Protein AF-A0A8T4UFV9-F1 (afdb_monomer_lite)

Foldseek 3Di:
DDPVLVVVLVVLVVVLVVLVVVLVVLVVQLVVCVPPPPVSNVVSVVVNVVSVVVNVVCCVPVVVVSVVSCVVSVD

Radius of gyration: 16.78 Å; chains: 1; bounding box: 41×19×43 Å

Sequence (75 aa):
MTMNDKKALKLVEKAIWDWKALHEDFSVAMNHFKTINPEAYRVIVEMAEVESQLIEEADLKLGPLLEKLKRLVLR

Secondary structure (DSSP, 8-state):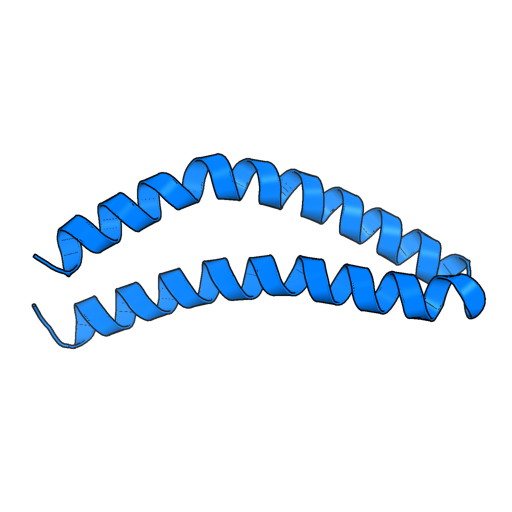
--HHHHHHHHHHHHHHHHHHHHHHHHHHHHHHHHHH-HHHHHHHHHHHHHHHHHHHHHHHHHHHHHHHHHHHH--

Structure (mmCIF, N/CA/C/O backbone):
data_AF-A0A8T4UFV9-F1
#
_entry.id   AF-A0A8T4UFV9-F1
#
loop_
_atom_site.group_PDB
_atom_site.id
_atom_site.type_symbol
_atom_site.label_atom_id
_atom_site.label_alt_id
_atom_site.label_comp_id
_atom_site.label_asym_id
_atom_site.label_entity_id
_atom_site.label_seq_id
_atom_site.pdbx_PDB_ins_code
_atom_site.Cartn_x
_atom_site.Cartn_y
_atom_site.Cartn_z
_atom_site.occupancy
_atom_site.B_iso_or_equiv
_atom_site.auth_seq_id
_atom_site.auth_comp_id
_atom_site.auth_asym_id
_atom_site.auth_atom_id
_atom_site.pdbx_PDB_model_num
ATOM 1 N N . MET A 1 1 ? -21.961 -7.515 20.940 1.00 62.84 1 MET A N 1
ATOM 2 C CA . MET A 1 1 ? -21.221 -7.434 19.662 1.00 62.84 1 MET A CA 1
ATOM 3 C C . MET A 1 1 ? -22.023 -8.100 18.551 1.00 62.84 1 MET A C 1
ATOM 5 O O . MET A 1 1 ? -22.307 -9.291 18.662 1.00 62.84 1 MET A O 1
ATOM 9 N N . THR A 1 2 ? -22.430 -7.355 17.520 1.00 78.56 2 THR A N 1
ATOM 10 C CA . THR A 1 2 ? -23.193 -7.934 16.400 1.00 78.56 2 THR A CA 1
ATOM 11 C C . THR A 1 2 ? -22.248 -8.613 15.399 1.00 78.56 2 THR A C 1
ATOM 13 O O . THR A 1 2 ? -21.066 -8.277 15.305 1.00 78.56 2 THR A O 1
ATOM 16 N N . MET A 1 3 ? -22.746 -9.591 14.634 1.00 78.62 3 MET A N 1
ATOM 17 C CA . MET A 1 3 ? -21.973 -10.225 13.552 1.00 78.62 3 MET A CA 1
ATOM 18 C C . MET A 1 3 ? -21.544 -9.201 12.479 1.00 78.62 3 MET A C 1
ATOM 20 O O . MET A 1 3 ? -20.497 -9.366 11.851 1.00 78.62 3 MET A O 1
ATOM 24 N N . ASN A 1 4 ? -22.308 -8.115 12.327 1.00 88.44 4 ASN A N 1
ATOM 25 C CA . ASN A 1 4 ? -22.037 -7.043 11.373 1.00 88.44 4 ASN A CA 1
ATOM 26 C C . ASN A 1 4 ? -20.846 -6.169 11.797 1.00 88.44 4 ASN A C 1
ATOM 28 O O . ASN A 1 4 ? -20.012 -5.859 10.949 1.00 88.44 4 ASN A O 1
ATOM 32 N N . ASP A 1 5 ? -20.696 -5.862 13.091 1.00 87.19 5 ASP A N 1
ATOM 33 C CA . ASP A 1 5 ? -19.581 -5.035 13.591 1.00 87.19 5 ASP A CA 1
ATOM 34 C C . ASP A 1 5 ? -18.228 -5.731 13.384 1.00 87.19 5 ASP A C 1
ATOM 36 O O . ASP A 1 5 ? -17.268 -5.131 12.901 1.00 87.19 5 ASP A O 1
ATOM 40 N N . LYS A 1 6 ? -18.162 -7.042 13.662 1.00 88.19 6 LYS A N 1
ATOM 41 C CA . LYS A 1 6 ? -16.963 -7.856 13.391 1.00 88.19 6 LYS A CA 1
ATOM 42 C C . LYS A 1 6 ? -16.623 -7.899 11.904 1.00 88.19 6 LYS A C 1
ATOM 44 O O . LYS A 1 6 ? -15.449 -7.877 11.541 1.00 88.19 6 LYS A O 1
ATOM 49 N N . LYS A 1 7 ? -17.640 -8.007 11.044 1.00 92.75 7 LYS A N 1
ATOM 50 C CA . LYS A 1 7 ? -17.450 -8.028 9.590 1.00 92.75 7 LYS A CA 1
ATOM 51 C C . LYS A 1 7 ? -16.900 -6.688 9.100 1.00 92.75 7 LYS A C 1
ATOM 53 O O . LYS A 1 7 ? -15.964 -6.689 8.309 1.00 92.75 7 LYS A O 1
ATOM 58 N N . ALA A 1 8 ? -17.430 -5.574 9.602 1.00 93.19 8 ALA A N 1
ATOM 59 C CA . ALA A 1 8 ? -16.935 -4.239 9.282 1.00 93.19 8 ALA A CA 1
ATOM 60 C C . ALA A 1 8 ? -15.480 -4.038 9.741 1.00 93.19 8 ALA A C 1
ATOM 62 O O . ALA A 1 8 ? -14.661 -3.578 8.950 1.00 93.19 8 ALA A O 1
ATOM 63 N N . LEU A 1 9 ? -15.129 -4.463 10.963 1.00 94.00 9 LEU A N 1
ATOM 64 C CA . LEU A 1 9 ? -13.747 -4.405 11.460 1.00 94.00 9 LEU A CA 1
ATOM 65 C C . LEU A 1 9 ? -12.779 -5.166 10.543 1.00 94.00 9 LEU A C 1
ATOM 67 O O . LEU A 1 9 ? -11.762 -4.610 10.137 1.00 94.00 9 LEU A O 1
ATOM 71 N N . LYS A 1 10 ? -13.132 -6.394 10.142 1.00 93.75 10 LYS A N 1
ATOM 72 C CA . LYS A 1 10 ? -12.307 -7.192 9.222 1.00 93.75 10 LYS A CA 1
ATOM 73 C C . LYS A 1 10 ? -12.109 -6.531 7.859 1.00 93.75 10 LYS A C 1
ATOM 75 O O . LYS A 1 10 ? -11.050 -6.691 7.266 1.00 93.75 10 LYS A O 1
ATOM 80 N N . LEU A 1 11 ? -13.111 -5.814 7.344 1.00 95.44 11 LEU A N 1
ATOM 81 C CA . LEU A 1 11 ? -12.974 -5.088 6.077 1.00 95.44 11 LEU A CA 1
ATOM 82 C C . LEU A 1 11 ? -11.961 -3.944 6.191 1.00 95.44 11 LEU A C 1
ATOM 84 O O . LEU A 1 11 ? -11.157 -3.762 5.282 1.00 95.44 11 LEU A O 1
ATOM 88 N N . VAL A 1 12 ? -11.960 -3.218 7.312 1.00 93.75 12 VAL A N 1
ATOM 89 C CA . VAL A 1 12 ? -10.979 -2.151 7.571 1.00 93.75 12 VAL A CA 1
ATOM 90 C C . VAL A 1 12 ? -9.572 -2.729 7.734 1.00 93.75 12 VAL A C 1
ATOM 92 O O . VAL A 1 12 ? -8.631 -2.221 7.132 1.00 93.75 12 VAL A O 1
ATOM 95 N N . GLU A 1 13 ? -9.427 -3.815 8.499 1.00 93.25 13 GLU A N 1
ATOM 96 C CA . GLU A 1 13 ? -8.146 -4.522 8.650 1.00 93.25 13 GLU A CA 1
ATOM 97 C C . GLU A 1 13 ? -7.607 -5.003 7.300 1.00 93.25 13 GLU A C 1
ATOM 99 O O . GLU A 1 13 ? -6.429 -4.805 7.005 1.00 93.25 13 GLU A O 1
ATOM 104 N N . LYS A 1 14 ? -8.478 -5.574 6.457 1.00 94.81 14 LYS A N 1
ATOM 105 C CA . LYS A 1 14 ? -8.114 -6.011 5.107 1.00 94.81 14 LYS A CA 1
ATOM 106 C C . LYS A 1 14 ? -7.649 -4.840 4.246 1.00 94.81 14 LYS A C 1
ATOM 108 O O . LYS A 1 14 ? -6.627 -4.970 3.596 1.00 94.81 14 LYS A O 1
ATOM 113 N N . ALA A 1 15 ? -8.352 -3.709 4.259 1.00 91.75 15 ALA A N 1
ATOM 114 C CA . ALA A 1 15 ? -7.976 -2.552 3.447 1.00 91.75 15 ALA A CA 1
ATOM 115 C C . ALA A 1 15 ? -6.577 -2.016 3.804 1.00 91.75 15 ALA A C 1
ATOM 117 O O . ALA A 1 15 ? -5.797 -1.697 2.912 1.00 91.75 15 ALA A O 1
ATOM 118 N N . ILE A 1 16 ? -6.237 -1.964 5.098 1.00 90.06 16 ILE A N 1
ATOM 119 C CA . ILE A 1 16 ? -4.892 -1.570 5.549 1.00 90.06 16 ILE A CA 1
ATOM 120 C C . ILE A 1 16 ? -3.852 -2.603 5.104 1.00 90.06 16 ILE A C 1
ATOM 122 O O . ILE A 1 16 ? -2.772 -2.234 4.655 1.00 90.06 16 ILE A O 1
ATOM 126 N N . TRP A 1 17 ? -4.165 -3.894 5.220 1.00 90.38 17 TRP A N 1
ATOM 127 C CA . TRP A 1 17 ? -3.246 -4.960 4.824 1.00 90.38 17 TRP A CA 1
ATOM 128 C C . TRP A 1 17 ? -3.014 -5.019 3.309 1.00 90.38 17 TRP A C 1
ATOM 130 O O . TRP A 1 17 ? -1.869 -5.113 2.883 1.00 90.38 17 TRP A O 1
ATOM 140 N N . ASP A 1 18 ? -4.071 -4.897 2.502 1.00 90.25 18 ASP A N 1
ATOM 141 C CA . ASP A 1 18 ? -3.987 -4.844 1.037 1.00 90.25 18 ASP A CA 1
ATOM 142 C C . ASP A 1 18 ? -3.090 -3.685 0.585 1.00 90.25 18 ASP A C 1
ATOM 144 O O . ASP A 1 18 ? -2.338 -3.814 -0.377 1.00 90.25 18 ASP A O 1
ATOM 148 N N . TRP A 1 19 ? -3.139 -2.556 1.296 1.00 87.12 19 TRP A N 1
ATOM 149 C CA . TRP A 1 19 ? -2.262 -1.435 0.996 1.00 87.12 19 TRP A CA 1
ATOM 150 C C . TRP A 1 19 ? -0.795 -1.743 1.325 1.00 87.12 19 TRP A C 1
ATOM 152 O O . TRP A 1 19 ? 0.078 -1.447 0.521 1.00 87.12 19 TRP A O 1
ATOM 162 N N . LYS A 1 20 ? -0.507 -2.428 2.438 1.00 85.50 20 LYS A N 1
ATOM 163 C CA . LYS A 1 20 ? 0.862 -2.895 2.734 1.00 85.50 20 LYS A CA 1
ATOM 164 C C . LYS A 1 20 ? 1.376 -3.892 1.696 1.00 85.50 20 LYS A C 1
ATOM 166 O O . LYS A 1 20 ? 2.548 -3.849 1.343 1.00 85.50 20 LYS A O 1
ATOM 171 N N . ALA A 1 21 ? 0.502 -4.759 1.188 1.00 90.50 21 ALA A N 1
ATOM 172 C CA . ALA A 1 21 ? 0.856 -5.716 0.144 1.00 90.50 21 ALA A CA 1
ATOM 173 C C . ALA A 1 21 ? 1.262 -5.025 -1.172 1.00 90.50 21 ALA A C 1
ATOM 175 O O . ALA A 1 21 ? 2.160 -5.506 -1.856 1.00 90.50 21 ALA A O 1
ATOM 176 N N . LEU A 1 22 ? 0.682 -3.860 -1.490 1.00 91.19 22 LEU A N 1
ATOM 177 C CA . LEU A 1 22 ? 1.063 -3.077 -2.673 1.00 91.19 22 LEU A CA 1
ATOM 178 C C . LEU A 1 22 ? 2.557 -2.702 -2.673 1.00 91.19 22 LEU A C 1
ATOM 180 O O . LEU A 1 22 ? 3.202 -2.742 -3.721 1.00 91.19 22 LEU A O 1
ATOM 184 N N . HIS A 1 23 ? 3.117 -2.377 -1.506 1.00 90.31 23 HIS A N 1
ATOM 185 C CA . HIS A 1 23 ? 4.541 -2.072 -1.358 1.00 90.31 23 HIS A CA 1
ATOM 186 C C . HIS A 1 23 ? 5.435 -3.275 -1.717 1.00 90.31 23 HIS A C 1
ATOM 188 O O . HIS A 1 23 ? 6.460 -3.147 -2.400 1.00 90.31 23 HIS A O 1
ATOM 194 N N . GLU A 1 24 ? 5.033 -4.472 -1.280 1.00 91.62 24 GLU A N 1
ATOM 195 C CA . GLU A 1 24 ? 5.722 -5.723 -1.611 1.00 91.62 24 GLU A CA 1
ATOM 196 C C . GLU A 1 24 ? 5.621 -6.023 -3.114 1.00 91.62 24 GLU A C 1
ATOM 1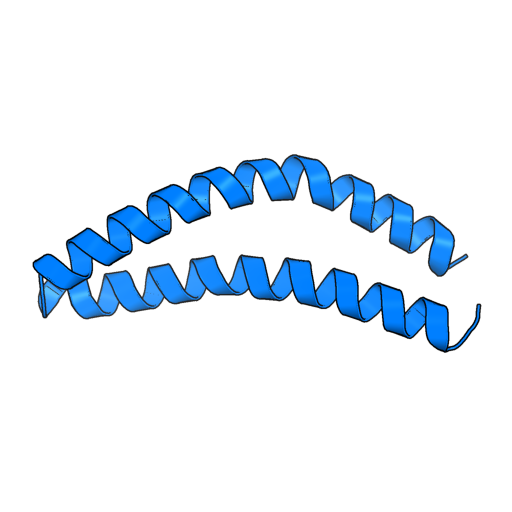98 O O . GLU A 1 24 ? 6.628 -6.364 -3.744 1.00 91.62 24 GLU A O 1
ATOM 203 N N . ASP A 1 25 ? 4.446 -5.812 -3.711 1.00 94.88 25 ASP A N 1
ATOM 204 C CA . ASP A 1 25 ? 4.216 -5.994 -5.147 1.00 94.88 25 ASP A CA 1
ATOM 205 C C . ASP A 1 25 ? 5.108 -5.067 -5.988 1.00 94.88 25 ASP A C 1
ATOM 207 O O . ASP A 1 25 ? 5.724 -5.512 -6.966 1.00 94.88 25 ASP A O 1
ATOM 211 N N . PHE A 1 26 ? 5.264 -3.798 -5.589 1.00 94.50 26 PHE A N 1
ATOM 212 C CA . PHE A 1 26 ? 6.207 -2.888 -6.244 1.00 94.50 26 PHE A CA 1
ATOM 213 C C . PHE A 1 26 ? 7.651 -3.361 -6.112 1.00 94.50 26 PHE A C 1
ATOM 215 O O . PHE A 1 26 ? 8.386 -3.350 -7.101 1.00 94.50 26 PHE A O 1
ATOM 222 N N . SER A 1 27 ? 8.053 -3.848 -4.939 1.00 93.62 27 SER A N 1
ATOM 223 C CA . SER A 1 27 ? 9.402 -4.385 -4.726 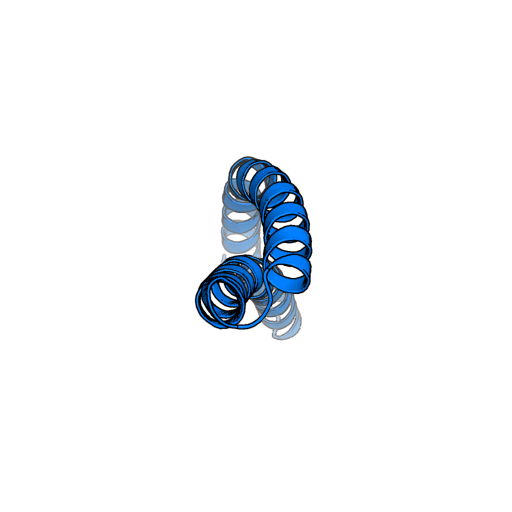1.00 93.62 27 SER A CA 1
ATOM 224 C C . SER A 1 27 ? 9.697 -5.583 -5.636 1.00 93.62 27 SER A C 1
ATOM 226 O O . SER A 1 27 ? 10.779 -5.678 -6.229 1.00 93.62 27 SER A O 1
ATOM 228 N N . VAL A 1 28 ? 8.730 -6.490 -5.802 1.00 95.69 28 VAL A N 1
ATOM 229 C CA . VAL A 1 28 ? 8.838 -7.632 -6.725 1.00 95.69 28 VAL A CA 1
ATOM 230 C C . VAL A 1 28 ? 8.948 -7.150 -8.173 1.00 95.69 28 VAL A C 1
ATOM 232 O O . VAL A 1 28 ? 9.854 -7.579 -8.897 1.00 95.69 28 VAL A O 1
ATOM 235 N N . ALA A 1 29 ? 8.077 -6.229 -8.592 1.00 96.06 29 ALA A N 1
ATOM 236 C CA . ALA A 1 29 ? 8.073 -5.690 -9.948 1.00 96.06 29 ALA A CA 1
ATOM 237 C C . ALA A 1 29 ? 9.382 -4.946 -10.272 1.00 96.06 29 ALA A C 1
ATOM 239 O O . ALA A 1 29 ? 9.981 -5.176 -11.325 1.00 96.06 29 ALA A O 1
ATOM 240 N N . MET A 1 30 ? 9.891 -4.131 -9.345 1.00 96.31 30 MET A N 1
ATOM 241 C CA . MET A 1 30 ? 11.183 -3.454 -9.473 1.00 96.31 30 MET A CA 1
ATOM 242 C C . MET A 1 30 ? 12.317 -4.450 -9.706 1.00 96.31 30 MET A C 1
ATOM 244 O O . MET A 1 30 ? 13.095 -4.282 -10.643 1.00 96.31 30 MET A O 1
ATOM 248 N N . ASN A 1 31 ? 12.406 -5.500 -8.885 1.00 96.12 31 ASN A N 1
ATOM 249 C CA . ASN A 1 31 ? 13.459 -6.509 -9.005 1.00 96.12 31 ASN A CA 1
ATOM 250 C C . ASN A 1 31 ? 13.406 -7.252 -10.343 1.00 96.12 31 ASN A C 1
ATOM 252 O O . ASN A 1 31 ? 14.453 -7.521 -10.934 1.00 96.12 31 ASN A O 1
ATOM 256 N N . HIS A 1 32 ? 12.202 -7.541 -10.840 1.00 96.81 32 HIS A N 1
ATOM 257 C CA . HIS A 1 32 ? 12.011 -8.155 -12.149 1.00 96.81 32 HIS A CA 1
ATOM 258 C C . HIS A 1 32 ? 12.479 -7.227 -13.280 1.00 96.81 32 HIS A C 1
ATOM 260 O O . HIS A 1 32 ? 13.348 -7.591 -14.075 1.00 96.81 32 HIS A O 1
ATOM 266 N N . PHE A 1 33 ? 11.955 -6.001 -13.338 1.00 97.56 33 PHE A N 1
ATOM 267 C CA . PHE A 1 33 ? 12.204 -5.107 -14.469 1.00 97.56 33 PHE A CA 1
ATOM 268 C C . PHE A 1 33 ? 13.583 -4.444 -14.453 1.00 97.56 33 PHE A C 1
ATOM 270 O O . PHE A 1 33 ? 14.062 -4.072 -15.524 1.00 97.56 33 PHE A O 1
ATOM 277 N N . LYS A 1 34 ? 14.268 -4.378 -13.301 1.00 95.56 34 LYS A N 1
ATOM 278 C CA . LYS A 1 34 ? 15.610 -3.777 -13.151 1.00 95.56 34 LYS A CA 1
ATOM 279 C C . LYS A 1 34 ? 16.623 -4.252 -14.195 1.00 95.56 34 LYS A C 1
ATOM 281 O O . LYS A 1 34 ? 17.484 -3.478 -14.600 1.00 95.56 34 LYS A O 1
ATOM 286 N N . THR A 1 35 ? 16.541 -5.515 -14.614 1.00 95.50 35 THR A N 1
ATOM 287 C CA . THR A 1 35 ? 17.467 -6.110 -15.598 1.00 95.50 35 THR A CA 1
ATOM 288 C C . THR A 1 35 ? 16.837 -6.361 -16.969 1.00 95.50 35 THR A C 1
ATOM 290 O O . THR A 1 35 ? 17.558 -6.640 -17.922 1.00 95.50 35 THR A O 1
ATOM 293 N N . ILE A 1 36 ? 15.509 -6.248 -17.080 1.00 97.00 36 ILE A N 1
ATOM 294 C CA . ILE A 1 36 ? 14.742 -6.636 -18.273 1.00 97.00 36 ILE A CA 1
ATOM 295 C C . ILE A 1 36 ? 14.320 -5.411 -19.082 1.00 97.00 36 ILE A C 1
ATOM 297 O O . ILE A 1 36 ? 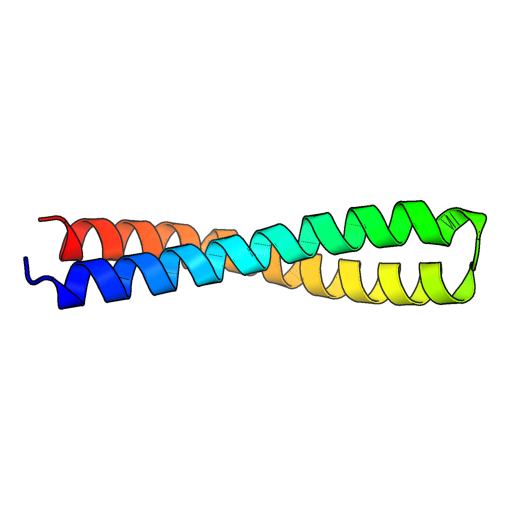14.456 -5.398 -20.302 1.00 97.00 36 ILE A O 1
ATOM 301 N N . ASN A 1 37 ? 13.791 -4.384 -18.414 1.00 97.69 37 ASN A N 1
ATOM 302 C CA . ASN A 1 37 ? 13.267 -3.189 -19.063 1.00 97.69 37 ASN A CA 1
ATOM 303 C C . ASN A 1 37 ? 13.531 -1.950 -18.184 1.00 97.69 37 ASN A C 1
ATOM 305 O O . ASN A 1 37 ? 12.781 -1.705 -17.235 1.00 97.69 37 ASN A O 1
ATOM 309 N N . PRO A 1 38 ? 14.568 -1.151 -18.507 1.00 95.75 38 PRO A N 1
ATOM 310 C CA . PRO A 1 38 ? 14.922 0.046 -17.746 1.00 95.75 38 PRO A CA 1
ATOM 311 C C . PRO A 1 38 ? 13.820 1.112 -17.696 1.00 95.75 38 PRO A C 1
ATOM 313 O O . PRO A 1 38 ? 13.710 1.825 -16.702 1.00 95.75 38 PRO A O 1
ATOM 316 N N . GLU A 1 39 ? 12.998 1.226 -18.742 1.00 97.50 39 GLU A N 1
ATOM 317 C CA . GLU A 1 39 ? 11.903 2.198 -18.783 1.00 97.50 39 GLU A CA 1
ATOM 318 C C . GLU A 1 39 ? 10.763 1.780 -17.852 1.00 97.50 39 GLU A C 1
ATOM 320 O O . GLU A 1 39 ? 10.314 2.584 -17.038 1.00 97.50 39 GLU A O 1
ATOM 325 N N . ALA A 1 40 ? 10.361 0.505 -17.902 1.00 97.06 40 ALA A N 1
ATOM 326 C CA . ALA A 1 40 ? 9.383 -0.042 -16.965 1.00 97.06 40 ALA A CA 1
ATOM 327 C C . ALA A 1 40 ? 9.892 0.044 -15.519 1.00 97.06 40 ALA A C 1
ATOM 329 O O . ALA A 1 40 ? 9.150 0.455 -14.633 1.00 97.06 40 ALA A O 1
ATOM 330 N N . TYR A 1 41 ? 11.170 -0.276 -15.283 1.00 97.81 41 TYR A N 1
ATOM 331 C CA . TYR A 1 41 ? 11.798 -0.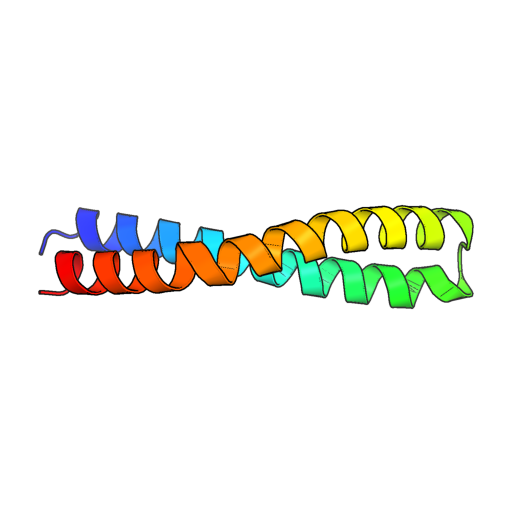122 -13.971 1.00 97.81 41 TYR A CA 1
ATOM 332 C C . TYR A 1 41 ? 11.698 1.319 -13.458 1.00 97.81 41 TYR A C 1
ATOM 334 O O . TYR A 1 41 ? 11.272 1.519 -12.325 1.00 97.81 41 TYR A O 1
ATOM 342 N N . ARG A 1 42 ? 12.0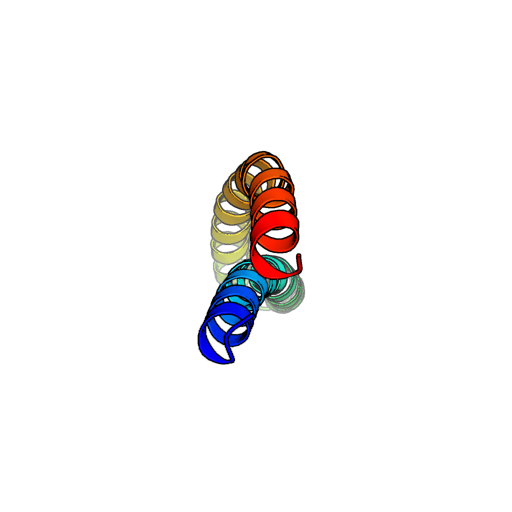25 2.317 -14.291 1.00 97.62 42 ARG A N 1
ATOM 343 C CA . ARG A 1 42 ? 11.916 3.735 -13.918 1.00 97.62 42 ARG A CA 1
ATOM 344 C C . ARG A 1 42 ? 10.486 4.112 -13.527 1.00 97.62 42 ARG A C 1
ATOM 346 O O . ARG A 1 42 ? 10.298 4.717 -12.480 1.00 97.62 42 ARG A O 1
ATOM 353 N N . VAL A 1 43 ? 9.491 3.716 -14.324 1.00 97.81 43 VAL A N 1
ATOM 354 C CA . VAL A 1 43 ? 8.076 3.995 -14.019 1.00 97.81 43 VAL A CA 1
ATOM 355 C C . VAL A 1 43 ? 7.661 3.359 -12.691 1.00 97.81 43 VAL A C 1
ATOM 357 O O . VAL A 1 43 ? 6.990 3.997 -11.888 1.00 97.81 43 VAL A O 1
ATOM 360 N N . ILE A 1 44 ? 8.082 2.122 -12.421 1.00 97.25 44 ILE A N 1
ATOM 361 C CA . ILE A 1 44 ? 7.745 1.442 -11.164 1.00 97.25 44 ILE A CA 1
ATOM 362 C C . ILE A 1 44 ? 8.436 2.111 -9.972 1.00 97.25 44 ILE A C 1
ATOM 364 O O . ILE A 1 44 ? 7.820 2.220 -8.919 1.00 97.25 44 ILE A O 1
ATOM 368 N N . VAL A 1 45 ? 9.674 2.591 -10.125 1.00 96.75 45 VAL A N 1
ATOM 369 C CA . VAL A 1 45 ? 10.351 3.374 -9.078 1.00 96.75 45 VAL A CA 1
ATOM 370 C C . VAL A 1 45 ? 9.556 4.641 -8.758 1.00 96.75 45 VAL A C 1
ATOM 372 O O . VAL A 1 45 ? 9.275 4.881 -7.590 1.00 96.75 45 VAL A O 1
ATOM 375 N N . GLU A 1 46 ? 9.111 5.393 -9.769 1.00 96.81 46 GLU A N 1
ATOM 376 C CA . GLU A 1 46 ? 8.270 6.583 -9.559 1.00 96.81 46 GLU A CA 1
ATOM 377 C C . GLU A 1 46 ? 6.955 6.231 -8.833 1.00 96.81 46 GLU A C 1
ATOM 379 O O . GLU A 1 46 ? 6.536 6.933 -7.913 1.00 96.81 46 GLU A O 1
ATOM 384 N N . MET A 1 47 ? 6.317 5.108 -9.187 1.00 96.00 47 MET A N 1
ATOM 385 C CA . MET A 1 47 ? 5.116 4.624 -8.492 1.00 96.00 47 MET A CA 1
ATOM 386 C C . MET A 1 47 ? 5.399 4.231 -7.033 1.00 96.00 47 MET A C 1
ATOM 388 O O . MET A 1 47 ? 4.615 4.573 -6.146 1.00 96.00 47 MET A O 1
ATOM 392 N N . ALA A 1 48 ? 6.511 3.540 -6.778 1.00 94.50 48 ALA A N 1
ATOM 393 C CA . ALA A 1 48 ? 6.914 3.094 -5.447 1.00 94.50 48 ALA A CA 1
ATOM 394 C C . ALA A 1 48 ? 7.289 4.269 -4.532 1.00 94.50 48 ALA A C 1
ATOM 396 O O . ALA A 1 48 ? 7.006 4.227 -3.337 1.00 94.50 48 ALA A O 1
ATOM 397 N N . GLU A 1 49 ? 7.882 5.335 -5.075 1.00 93.94 49 GLU A N 1
ATOM 398 C CA . GLU A 1 49 ? 8.183 6.563 -4.329 1.00 93.94 49 GLU A CA 1
ATOM 399 C C . GLU A 1 49 ? 6.905 7.273 -3.869 1.00 93.94 49 GLU A C 1
ATOM 401 O O . GLU A 1 49 ? 6.804 7.671 -2.706 1.00 93.94 49 GLU A O 1
ATOM 406 N N . VAL A 1 50 ? 5.909 7.392 -4.755 1.00 94.12 50 VAL A N 1
ATOM 407 C CA . VAL A 1 50 ? 4.595 7.955 -4.406 1.00 94.12 50 VAL A CA 1
ATOM 408 C C . VAL A 1 50 ? 3.912 7.106 -3.334 1.00 94.12 50 VAL A C 1
ATOM 410 O O . VAL A 1 50 ? 3.392 7.641 -2.357 1.00 94.12 50 VAL A O 1
ATOM 413 N N . GLU A 1 51 ? 3.923 5.783 -3.490 1.00 93.25 51 GLU A N 1
ATOM 414 C CA . GLU A 1 51 ? 3.328 4.866 -2.517 1.00 93.25 51 GLU A CA 1
ATOM 415 C C . GLU A 1 51 ? 4.030 4.927 -1.154 1.00 93.25 51 GLU A C 1
ATOM 417 O O . GLU A 1 51 ? 3.347 5.058 -0.138 1.00 93.25 51 GLU A O 1
ATOM 422 N N . SER A 1 52 ? 5.366 4.950 -1.134 1.00 89.00 52 SER A N 1
ATOM 423 C CA . SER A 1 52 ? 6.175 5.012 0.093 1.00 89.00 52 SER A CA 1
ATOM 424 C C . SER A 1 52 ? 5.888 6.272 0.919 1.00 89.00 52 SER A C 1
ATOM 426 O O . SER A 1 52 ? 5.811 6.218 2.145 1.00 89.00 52 SER A O 1
ATOM 428 N N . GLN A 1 53 ? 5.663 7.416 0.270 1.00 88.88 53 GLN A N 1
ATOM 429 C CA . GLN A 1 53 ? 5.280 8.642 0.982 1.00 88.88 53 GLN A CA 1
ATOM 430 C C . GLN A 1 53 ? 3.901 8.512 1.638 1.00 88.88 53 GLN A C 1
ATOM 432 O O . GLN A 1 53 ? 3.690 8.960 2.767 1.00 88.88 53 GLN A O 1
ATOM 437 N N . LEU A 1 54 ? 2.953 7.881 0.941 1.00 88.88 54 LEU A N 1
ATOM 438 C CA . LEU A 1 54 ? 1.591 7.732 1.438 1.00 88.88 54 LEU A CA 1
ATOM 439 C C . LEU A 1 54 ? 1.494 6.678 2.550 1.00 88.88 54 LEU A C 1
ATOM 441 O O . LEU A 1 54 ? 0.728 6.876 3.495 1.00 88.88 54 LEU A O 1
ATOM 445 N N . ILE A 1 55 ? 2.259 5.582 2.472 1.00 86.25 55 ILE A N 1
ATOM 446 C CA . ILE A 1 55 ? 2.227 4.514 3.479 1.00 86.25 55 ILE A CA 1
ATOM 447 C C . ILE A 1 55 ? 2.849 4.957 4.807 1.00 86.25 55 ILE A C 1
ATOM 449 O O . ILE A 1 55 ? 2.298 4.635 5.858 1.00 86.25 55 ILE A O 1
ATOM 453 N N . GLU A 1 56 ? 3.919 5.759 4.792 1.00 85.06 56 GLU A N 1
ATOM 454 C CA . GLU A 1 56 ? 4.498 6.334 6.015 1.00 85.06 56 GLU A CA 1
ATOM 455 C C . GLU A 1 56 ? 3.487 7.228 6.747 1.00 85.06 56 GLU A C 1
ATOM 457 O O . GLU A 1 56 ? 3.267 7.092 7.956 1.00 85.06 56 GLU A O 1
ATOM 462 N N . GLU A 1 57 ? 2.812 8.115 6.010 1.00 88.50 57 GLU A N 1
ATOM 463 C CA . GLU A 1 57 ? 1.772 8.981 6.567 1.00 88.50 57 GLU A CA 1
ATOM 464 C C . GLU A 1 57 ? 0.579 8.165 7.089 1.00 88.50 57 GLU A C 1
ATOM 466 O O . GLU A 1 57 ? 0.011 8.459 8.151 1.00 88.50 57 GLU A O 1
ATOM 471 N N . ALA A 1 58 ? 0.204 7.122 6.356 1.00 86.38 58 ALA A N 1
ATOM 472 C CA . ALA A 1 58 ? -0.904 6.261 6.709 1.00 86.38 58 ALA A CA 1
ATOM 473 C C . ALA A 1 58 ? -0.625 5.388 7.923 1.00 86.38 58 ALA A C 1
ATOM 475 O O . ALA A 1 58 ? -1.495 5.297 8.783 1.00 86.38 58 ALA A O 1
ATOM 476 N N . ASP A 1 59 ? 0.551 4.783 8.058 1.00 84.31 59 ASP A N 1
ATOM 477 C CA . ASP A 1 59 ? 0.872 3.953 9.220 1.00 84.31 59 ASP A CA 1
ATOM 478 C C . ASP A 1 59 ? 0.875 4.785 10.511 1.00 84.31 59 ASP A C 1
ATOM 480 O O . ASP A 1 59 ? 0.325 4.354 11.533 1.00 84.31 59 ASP A O 1
ATOM 484 N N . LEU A 1 60 ? 1.376 6.024 10.448 1.00 88.88 60 LEU A N 1
ATOM 485 C CA . LEU A 1 60 ? 1.341 6.968 11.569 1.00 88.88 60 LEU A CA 1
ATOM 486 C C . LEU A 1 60 ? -0.088 7.346 11.988 1.00 88.88 60 LEU A C 1
ATOM 488 O O . LEU A 1 60 ? -0.364 7.499 13.182 1.00 88.88 60 LEU A O 1
ATOM 492 N N . LYS A 1 61 ? -1.007 7.507 11.029 1.00 90.94 61 LYS A N 1
ATOM 493 C CA . LYS A 1 61 ? -2.375 7.990 11.293 1.00 90.94 61 LYS A CA 1
ATOM 494 C C . LYS A 1 61 ? -3.384 6.863 11.508 1.00 90.94 61 LYS A C 1
ATOM 496 O O . LYS A 1 61 ? -4.200 6.929 12.428 1.00 90.94 61 LYS A O 1
ATOM 501 N N . LEU A 1 62 ? -3.352 5.831 10.672 1.00 90.81 62 LEU A N 1
ATOM 502 C CA . LEU A 1 62 ? -4.313 4.730 10.656 1.00 90.81 62 LEU A CA 1
ATOM 503 C C . LEU A 1 62 ? -4.050 3.711 11.760 1.00 90.81 62 LEU A C 1
ATOM 505 O O . LEU A 1 62 ? -5.018 3.202 12.317 1.00 90.81 62 LEU A O 1
ATOM 509 N N . GLY A 1 63 ? -2.793 3.445 12.132 1.00 88.75 63 GLY A N 1
ATOM 510 C CA . GLY A 1 63 ? -2.464 2.492 13.199 1.00 88.75 63 GLY A CA 1
ATOM 511 C C . GLY A 1 63 ? -3.191 2.800 14.521 1.00 88.75 63 GLY A C 1
ATOM 512 O O . GLY A 1 63 ? -3.968 1.969 15.006 1.00 88.75 63 GLY A O 1
ATOM 513 N N . PRO A 1 64 ? -3.046 4.016 15.084 1.00 93.62 64 PRO A N 1
ATOM 514 C CA . PRO A 1 64 ? -3.755 4.410 16.302 1.00 93.62 64 PRO A CA 1
ATOM 515 C C . PRO A 1 64 ? -5.286 4.383 16.165 1.00 93.62 64 PRO A C 1
ATOM 517 O O . PRO A 1 64 ? -5.993 4.039 17.120 1.00 93.62 64 PRO A O 1
ATOM 520 N N . LEU A 1 65 ? -5.812 4.736 14.987 1.00 94.50 65 LEU A N 1
ATOM 521 C CA . LEU A 1 65 ? -7.250 4.728 14.708 1.00 94.50 65 LEU A CA 1
ATOM 522 C C . LEU A 1 65 ? -7.808 3.305 14.619 1.00 94.50 65 LEU A C 1
ATOM 524 O O . LEU A 1 65 ? -8.876 3.044 15.177 1.00 94.50 65 LEU A O 1
ATOM 528 N N . LEU A 1 66 ? -7.075 2.376 14.003 1.00 93.69 66 LEU A N 1
ATOM 529 C CA . LEU A 1 66 ? -7.424 0.959 13.956 1.00 93.69 66 LEU A CA 1
ATOM 530 C C . LEU A 1 66 ? -7.468 0.371 15.371 1.00 93.69 66 LEU A C 1
ATOM 532 O O . LEU A 1 66 ? -8.433 -0.301 15.730 1.00 93.69 66 LEU A O 1
ATOM 536 N N . GLU A 1 67 ? -6.485 0.683 16.215 1.00 93.94 67 GLU A N 1
ATOM 537 C CA . GLU A 1 67 ? -6.472 0.231 17.612 1.00 93.94 67 GLU A CA 1
ATOM 538 C C . GLU A 1 67 ? -7.604 0.844 18.448 1.00 93.94 67 GLU A C 1
ATOM 540 O O . GLU A 1 67 ? -8.137 0.213 19.368 1.00 93.94 67 GLU A O 1
ATOM 545 N N . LYS A 1 68 ? -8.010 2.081 18.149 1.00 95.50 68 LYS A N 1
ATOM 546 C CA . LYS A 1 68 ? -9.208 2.683 18.749 1.00 95.50 68 LYS A CA 1
ATOM 547 C C . LYS A 1 68 ? -10.474 1.955 18.290 1.00 95.50 68 LYS A C 1
ATOM 549 O O . LYS A 1 68 ? -11.317 1.643 19.128 1.00 95.50 68 LYS A O 1
ATOM 554 N N . LEU A 1 69 ? -10.593 1.646 16.999 1.00 93.81 69 LEU A N 1
ATOM 555 C CA . LEU A 1 69 ? -11.728 0.918 16.433 1.00 93.81 69 LEU A CA 1
ATOM 556 C C . LEU A 1 69 ? -11.854 -0.488 17.035 1.00 93.81 69 LEU A C 1
ATOM 558 O O . LEU A 1 69 ? -12.925 -0.839 17.526 1.00 93.81 69 LEU A O 1
ATOM 562 N N . LYS A 1 70 ? -10.760 -1.259 17.085 1.00 93.06 70 LYS A N 1
ATOM 563 C CA . LYS A 1 70 ? -10.720 -2.589 17.716 1.00 93.06 70 LYS A CA 1
ATOM 564 C C . LYS A 1 70 ? -11.219 -2.542 19.156 1.00 93.06 70 LYS A C 1
ATOM 566 O O . LYS A 1 70 ? -12.074 -3.336 19.531 1.00 93.06 70 LYS A O 1
ATOM 571 N N . ARG A 1 71 ? -10.749 -1.572 19.950 1.00 93.81 71 ARG A N 1
ATOM 572 C CA . ARG A 1 71 ? -11.194 -1.384 21.342 1.00 93.81 71 ARG A CA 1
ATOM 573 C C . ARG A 1 71 ? -12.681 -1.061 21.467 1.00 93.81 71 ARG A C 1
ATOM 575 O O . ARG A 1 71 ? -13.269 -1.422 22.476 1.00 93.81 71 ARG A O 1
ATOM 582 N N . LEU A 1 72 ? -13.279 -0.367 20.501 1.00 92.44 72 LEU A N 1
ATOM 583 C CA . LEU A 1 72 ? -14.710 -0.044 20.517 1.00 92.44 72 LEU A CA 1
ATOM 584 C C . LEU A 1 72 ? -15.579 -1.223 20.069 1.00 92.44 72 LEU A C 1
ATOM 586 O O . LEU A 1 72 ? -16.667 -1.404 20.602 1.00 92.44 72 LEU A O 1
ATOM 590 N N . VAL A 1 73 ? -15.101 -2.013 19.106 1.00 90.31 73 VAL A N 1
ATOM 591 C CA . VAL A 1 73 ? -15.864 -3.112 18.493 1.00 90.31 73 VAL A CA 1
ATOM 592 C C . VAL A 1 73 ? -15.740 -4.427 19.269 1.00 90.31 73 VAL A C 1
ATOM 594 O O . VAL A 1 73 ? -16.691 -5.203 19.299 1.00 90.31 73 VAL A O 1
ATOM 597 N N . LEU A 1 74 ? -14.576 -4.699 19.869 1.00 83.81 74 LEU A N 1
ATOM 598 C CA . LEU A 1 74 ? -14.268 -5.968 20.546 1.00 83.81 74 LEU A CA 1
ATOM 599 C C . LEU A 1 74 ? -14.525 -5.948 22.064 1.00 83.81 74 LEU A C 1
ATOM 601 O O . LEU A 1 74 ? -14.260 -6.952 22.725 1.00 83.81 74 LEU A O 1
ATOM 605 N N . ARG A 1 75 ? -15.012 -4.828 22.610 1.00 72.44 75 ARG A N 1
ATOM 606 C CA . ARG A 1 75 ? -15.576 -4.753 23.969 1.00 72.44 75 ARG A CA 1
ATOM 607 C C . ARG A 1 75 ? -16.955 -5.409 24.021 1.00 72.44 75 ARG A C 1
ATOM 609 O O . ARG A 1 75 ? -17.248 -6.010 25.073 1.00 72.44 75 ARG A O 1
#

pLDDT: mean 91.66, std 5.87, range [62.84, 97.81]